Protein AF-A0A1M6DPZ2-F1 (afdb_monomer)

Solvent-accessible surface area (backbone atoms only — not comparable to full-atom values): 7449 Å² total; per-residue (Å²): 131,80,95,65,65,59,78,40,37,30,26,45,33,37,54,45,78,47,78,41,92,96,76,45,81,44,79,46,56,41,75,50,67,56,98,93,40,50,70,44,49,20,26,77,41,70,52,61,68,70,60,35,56,57,36,44,77,72,55,31,70,47,42,30,45,36,37,31,68,52,43,75,70,59,53,51,43,65,76,73,42,61,37,37,40,27,43,68,54,46,71,82,27,46,53,96,64,37,75,32,64,84,33,93,41,29,25,38,64,69,43,74,77,45,34,72,97,51,79,60,58,32,33,38,33,31,33,31,29,56,67,81,130

Foldseek 3Di:
DDPADFPKKKFKKFWDWDQDVPPGIDIAIDTDDDPNDGIFTKDWAWDDDPRCVVCVVVQFPTKTKIKGFFDPSVLVRLVPTKMKMFINPDPVQADPRRGDLQDPRIWTFPFPWDCPVPVRGMTIGMTTGGDDD

Nearest PDB structures (foldseek):
  4f07-assembly5_I  TM=3.609E-01  e=2.463E-01  Pseudomonas sp. Y2
  4f07-assembly6_K  TM=4.132E-01  e=4.774E-01  Pseudomonas sp. Y2
  7lbm-assembly1_k  TM=2.381E-01  e=1.698E+00  Homo sapiens
  8z18-assembly1_G  TM=1.866E-01  e=7.843E-01  Bacillus phage SPR

Structure (mmCIF, N/CA/C/O backbone):
data_AF-A0A1M6DPZ2-F1
#
_entry.id   AF-A0A1M6DPZ2-F1
#
loop_
_atom_site.group_PDB
_atom_site.id
_atom_site.type_symbol
_atom_site.label_atom_id
_atom_site.label_alt_id
_atom_site.label_comp_id
_atom_site.label_asym_id
_atom_site.label_entity_id
_atom_site.label_seq_id
_atom_site.pdbx_PDB_ins_code
_atom_site.Cartn_x
_atom_site.Cartn_y
_atom_site.Cartn_z
_atom_site.occupancy
_atom_site.B_iso_or_equiv
_atom_site.auth_seq_id
_atom_site.auth_comp_id
_atom_site.auth_asym_id
_atom_site.auth_atom_id
_atom_site.pdbx_PDB_model_num
ATOM 1 N N . MET A 1 1 ? 23.870 -2.136 8.520 1.00 57.03 1 MET A N 1
ATOM 2 C CA . MET A 1 1 ? 23.569 -1.543 7.198 1.00 57.03 1 MET A CA 1
ATOM 3 C C . MET A 1 1 ? 22.126 -1.882 6.861 1.00 57.03 1 MET A C 1
ATOM 5 O O . MET A 1 1 ? 21.747 -3.031 7.055 1.00 57.03 1 MET A O 1
ATOM 9 N N . LEU A 1 2 ? 21.308 -0.903 6.464 1.00 65.31 2 LEU A N 1
ATOM 10 C CA . LEU A 1 2 ? 19.913 -1.156 6.081 1.00 65.31 2 LEU A CA 1
ATOM 11 C C . LEU A 1 2 ? 19.877 -2.022 4.810 1.00 65.31 2 LEU A C 1
ATOM 13 O O . LEU A 1 2 ? 20.621 -1.762 3.868 1.00 65.31 2 LEU A O 1
ATOM 17 N N . LYS A 1 3 ? 19.032 -3.061 4.800 1.00 76.00 3 LYS A N 1
ATOM 18 C CA . LYS A 1 3 ? 18.886 -4.021 3.684 1.00 76.00 3 LYS A CA 1
ATOM 19 C C . LYS A 1 3 ? 18.091 -3.462 2.488 1.00 76.00 3 LYS A C 1
ATOM 21 O O . LYS A 1 3 ? 18.014 -4.106 1.446 1.00 76.00 3 LYS A O 1
ATOM 26 N N . PHE A 1 4 ? 17.487 -2.285 2.640 1.00 82.69 4 PHE A N 1
ATOM 27 C CA . PHE A 1 4 ? 16.719 -1.585 1.611 1.00 82.69 4 PHE A CA 1
ATOM 28 C C . PHE A 1 4 ? 16.841 -0.066 1.794 1.00 82.69 4 PHE A C 1
ATOM 30 O O . PHE A 1 4 ? 17.332 0.390 2.829 1.00 82.69 4 PHE A O 1
ATOM 37 N N . ASN A 1 5 ? 16.413 0.706 0.789 1.00 86.81 5 ASN A N 1
ATOM 38 C CA . ASN A 1 5 ? 16.518 2.167 0.775 1.00 86.81 5 ASN A CA 1
ATOM 39 C C . ASN A 1 5 ? 15.144 2.851 0.988 1.00 86.81 5 ASN A C 1
ATOM 41 O O . ASN A 1 5 ? 14.445 3.112 0.005 1.00 86.81 5 ASN A O 1
ATOM 45 N N . PRO A 1 6 ? 14.723 3.125 2.240 1.00 88.44 6 PRO A N 1
ATOM 46 C CA . PRO A 1 6 ? 13.417 3.708 2.558 1.00 88.44 6 PRO A CA 1
ATOM 47 C C . PRO A 1 6 ? 13.376 5.226 2.318 1.00 88.44 6 PRO A C 1
ATOM 49 O O . PRO A 1 6 ? 13.340 6.009 3.261 1.00 88.44 6 PRO A O 1
ATOM 52 N N . THR A 1 7 ? 13.393 5.669 1.062 1.00 93.31 7 THR A N 1
ATOM 53 C CA . THR A 1 7 ? 13.374 7.108 0.724 1.00 93.31 7 THR A CA 1
ATOM 54 C C . THR A 1 7 ? 12.007 7.625 0.302 1.00 93.31 7 THR A C 1
ATOM 56 O O . THR A 1 7 ? 11.805 8.835 0.261 1.00 93.31 7 THR A O 1
ATOM 59 N N . THR A 1 8 ? 11.067 6.740 -0.032 1.00 95.69 8 THR A N 1
ATOM 60 C CA . THR A 1 8 ? 9.755 7.143 -0.549 1.00 95.69 8 THR A CA 1
ATOM 61 C C . THR A 1 8 ? 8.752 7.225 0.600 1.00 95.69 8 THR A C 1
ATOM 63 O O . THR A 1 8 ? 8.508 6.195 1.235 1.00 95.69 8 THR A O 1
ATOM 66 N N . PRO A 1 9 ? 8.145 8.397 0.868 1.00 96.44 9 PRO A N 1
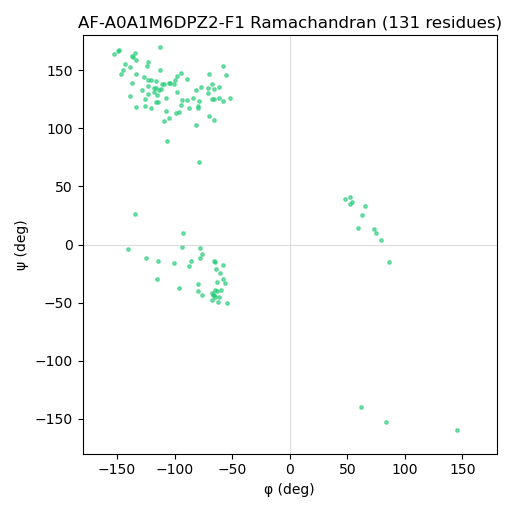ATOM 67 C CA . PRO A 1 9 ? 7.057 8.486 1.827 1.00 96.44 9 PRO A CA 1
ATOM 68 C C . PRO A 1 9 ? 5.826 7.753 1.288 1.00 96.44 9 PRO A C 1
ATOM 70 O O . PRO A 1 9 ? 5.504 7.854 0.103 1.00 96.44 9 PRO A O 1
ATOM 73 N N . ILE A 1 10 ? 5.143 7.004 2.145 1.00 96.44 10 ILE A N 1
ATOM 74 C CA . ILE A 1 10 ? 3.950 6.227 1.808 1.00 96.44 10 ILE A CA 1
ATOM 75 C C . ILE A 1 10 ? 2.886 6.384 2.894 1.00 96.44 10 ILE A C 1
ATOM 77 O O . ILE A 1 10 ? 3.192 6.339 4.084 1.00 96.44 10 ILE A O 1
ATOM 81 N N . GLU A 1 11 ? 1.628 6.524 2.486 1.00 96.75 11 GLU A N 1
ATOM 82 C CA . GLU A 1 11 ? 0.475 6.421 3.387 1.00 96.75 11 GLU A CA 1
ATOM 83 C C . GLU A 1 11 ? -0.353 5.183 3.055 1.00 96.75 11 GLU A C 1
ATOM 85 O O . GLU A 1 11 ? -0.447 4.773 1.895 1.00 96.75 11 GLU A O 1
ATOM 90 N N . PHE A 1 12 ? -1.010 4.618 4.066 1.00 96.81 12 PHE A N 1
ATOM 91 C CA . PHE A 1 12 ? -1.900 3.475 3.901 1.00 96.81 12 PHE A CA 1
ATOM 92 C C . PHE A 1 12 ? -3.332 3.857 4.257 1.00 96.81 12 PHE A C 1
ATOM 94 O O . PHE A 1 12 ? -3.590 4.449 5.303 1.00 96.81 12 PHE A O 1
ATOM 101 N N . TRP A 1 13 ? -4.272 3.455 3.410 1.00 96.50 13 TRP A N 1
ATOM 102 C CA . TRP A 1 13 ? -5.700 3.675 3.593 1.00 96.50 13 TRP A CA 1
ATOM 103 C C . TRP A 1 13 ? -6.429 2.343 3.508 1.00 96.50 13 TRP A C 1
ATOM 105 O O . TRP A 1 13 ? -6.369 1.656 2.492 1.00 96.50 13 TRP A O 1
ATOM 115 N N . SER A 1 14 ? -7.118 1.959 4.578 1.00 95.31 14 SER A N 1
ATOM 116 C CA . SER A 1 14 ? -7.870 0.705 4.631 1.00 95.31 14 SER A CA 1
ATOM 117 C C . SER A 1 14 ? -9.352 0.930 4.373 1.00 95.31 14 SER A C 1
ATOM 119 O O . SER A 1 14 ? -9.940 1.904 4.846 1.00 95.31 14 SER A O 1
ATOM 121 N N . LYS A 1 15 ? -9.957 -0.000 3.639 1.00 94.25 15 LYS A N 1
ATOM 122 C CA . LYS A 1 15 ? -11.395 -0.038 3.412 1.00 94.25 15 LYS A CA 1
ATOM 123 C C . LYS A 1 15 ? -12.094 -0.638 4.629 1.00 94.25 15 LYS A C 1
ATOM 125 O O . LYS A 1 15 ? -11.863 -1.796 4.979 1.00 94.25 15 LYS A O 1
ATOM 130 N N . GLY A 1 16 ? -12.964 0.145 5.249 1.00 90.81 16 GLY A N 1
ATOM 131 C CA . GLY A 1 16 ? -13.941 -0.301 6.229 1.00 90.81 16 GLY A CA 1
ATOM 132 C C . GLY A 1 16 ? -15.284 -0.575 5.563 1.00 90.81 16 GLY A C 1
ATOM 133 O O . GLY A 1 16 ? -15.664 0.081 4.591 1.00 90.81 16 GLY A O 1
ATOM 134 N N . THR A 1 17 ? -16.019 -1.545 6.09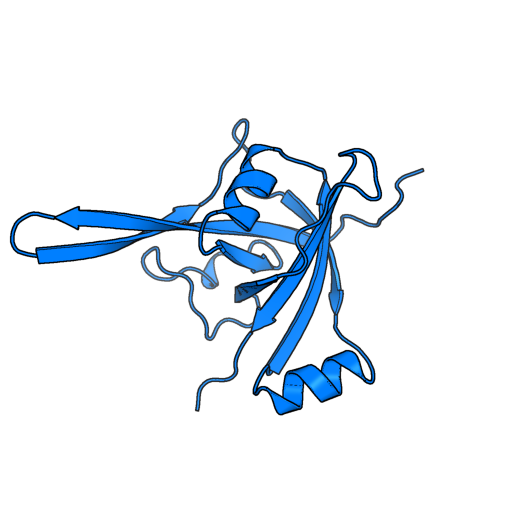4 1.00 86.94 17 THR A N 1
ATOM 135 C CA . THR A 1 17 ? -17.424 -1.743 5.739 1.00 86.94 17 THR A CA 1
ATOM 136 C C . THR A 1 17 ? -18.261 -1.740 6.998 1.00 86.94 17 THR A C 1
ATOM 138 O O . THR A 1 17 ? -18.005 -2.530 7.906 1.00 86.94 17 THR A O 1
ATOM 141 N N . THR A 1 18 ? -19.265 -0.878 7.039 1.00 84.38 18 THR A N 1
ATOM 142 C CA . THR A 1 18 ? -20.217 -0.786 8.143 1.00 84.38 18 THR A CA 1
ATOM 143 C C . THR A 1 18 ? -21.6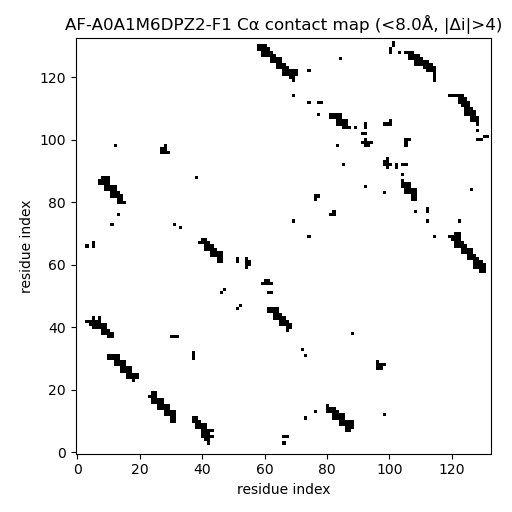19 -1.033 7.610 1.00 84.38 18 THR A C 1
ATOM 145 O O . THR A 1 18 ? -21.958 -0.632 6.498 1.00 84.38 18 THR A O 1
ATOM 148 N N . TYR A 1 19 ? -22.440 -1.742 8.380 1.00 83.81 19 TYR A N 1
ATOM 149 C CA . TYR A 1 19 ? -23.850 -1.901 8.051 1.00 83.81 19 TYR A CA 1
ATOM 150 C C . TYR A 1 19 ? -24.637 -0.758 8.683 1.00 83.81 19 TYR A C 1
ATOM 152 O O . TYR A 1 19 ? -24.576 -0.566 9.897 1.00 83.81 19 TYR A O 1
ATOM 160 N N . ILE A 1 20 ? -25.378 -0.019 7.863 1.00 83.44 20 ILE A N 1
ATOM 161 C CA . ILE A 1 20 ? -26.310 1.007 8.325 1.00 83.44 20 ILE A CA 1
ATOM 162 C C . ILE A 1 20 ? -27.726 0.451 8.118 1.00 83.44 20 ILE A C 1
ATOM 164 O O . ILE A 1 20 ? -28.118 0.217 6.966 1.00 83.44 20 ILE A O 1
ATOM 168 N N . PRO A 1 21 ? -28.505 0.214 9.193 1.00 85.12 21 PRO A N 1
ATOM 169 C CA . PRO A 1 21 ? -29.888 -0.237 9.072 1.00 85.12 21 PRO A CA 1
ATOM 170 C C . PRO A 1 21 ? -30.687 0.669 8.127 1.00 85.12 21 PRO A C 1
ATOM 172 O O . PRO A 1 21 ? -30.694 1.887 8.279 1.00 85.12 21 PRO A O 1
ATOM 175 N N . GLY A 1 22 ? -31.325 0.075 7.117 1.00 86.00 22 GLY A N 1
ATOM 176 C CA . GLY A 1 22 ? -32.098 0.798 6.099 1.00 86.00 22 GLY A CA 1
ATOM 177 C C . GLY A 1 22 ? -31.306 1.327 4.893 1.00 86.00 22 GLY A C 1
ATOM 178 O O . GLY A 1 22 ? -31.925 1.626 3.878 1.00 86.00 22 GLY A O 1
ATOM 179 N N . GLN A 1 23 ? -29.969 1.388 4.946 1.00 79.88 23 GLN A N 1
ATOM 180 C CA . GLN A 1 23 ? -29.116 1.781 3.804 1.00 79.88 23 GLN A CA 1
ATOM 181 C C . GLN A 1 23 ? -28.218 0.643 3.292 1.00 79.88 23 GLN A C 1
ATOM 183 O O . GLN A 1 23 ? -27.681 0.720 2.190 1.00 79.88 23 GLN A O 1
ATOM 188 N N . GLY A 1 24 ? -28.074 -0.436 4.066 1.00 83.06 24 GLY A N 1
ATOM 189 C CA . GLY A 1 24 ? -27.254 -1.584 3.694 1.00 83.06 24 GLY A CA 1
ATOM 190 C C . GLY A 1 24 ? -25.775 -1.385 4.027 1.00 83.06 24 GLY A C 1
ATOM 191 O O . GLY A 1 24 ? -25.418 -0.703 4.990 1.00 83.06 24 GLY A O 1
ATOM 192 N N . GLN A 1 25 ? -24.897 -2.045 3.269 1.00 82.75 25 GLN A N 1
ATOM 193 C CA . GLN A 1 25 ? -23.455 -1.997 3.506 1.00 82.75 25 GLN A CA 1
ATOM 194 C C . GLN A 1 25 ? -22.865 -0.699 2.946 1.00 82.75 25 GLN A C 1
ATOM 196 O O . GLN A 1 25 ? -22.865 -0.470 1.739 1.00 82.75 25 GLN A O 1
ATOM 201 N N . THR A 1 26 ? -22.310 0.127 3.825 1.00 85.88 26 THR A N 1
ATOM 202 C CA . THR A 1 26 ? -21.596 1.352 3.465 1.00 85.88 26 THR A CA 1
ATOM 203 C C . THR A 1 26 ? -20.094 1.105 3.510 1.00 85.88 26 THR A C 1
ATOM 205 O O . THR A 1 26 ? -19.583 0.429 4.404 1.00 85.88 26 THR A O 1
ATOM 208 N N . THR A 1 27 ? -19.379 1.632 2.518 1.00 88.50 27 THR A N 1
ATOM 209 C CA . THR A 1 27 ? -17.916 1.589 2.458 1.00 88.50 27 THR A CA 1
ATOM 210 C C . THR A 1 27 ? -17.346 2.907 2.956 1.00 88.50 27 THR A C 1
ATOM 212 O O . THR A 1 27 ? -17.734 3.964 2.468 1.00 88.50 27 THR A O 1
ATOM 215 N N . THR A 1 28 ? -16.368 2.836 3.850 1.00 91.69 28 THR A N 1
ATOM 216 C CA . THR A 1 28 ? -15.561 3.984 4.270 1.00 91.69 28 THR A CA 1
ATOM 217 C C . THR A 1 28 ? -14.084 3.689 4.044 1.00 91.69 28 THR A C 1
ATOM 219 O O . THR A 1 28 ? -13.666 2.531 4.026 1.00 91.69 28 THR A O 1
ATOM 222 N N . TRP A 1 29 ? -13.281 4.729 3.846 1.00 94.25 29 TRP A N 1
ATOM 223 C CA . TRP A 1 29 ? -11.827 4.613 3.812 1.00 94.25 29 TRP A CA 1
ATOM 224 C C . TRP A 1 29 ? -11.251 5.348 5.011 1.00 94.25 29 TRP A C 1
ATOM 226 O O . TRP A 1 29 ? -11.653 6.468 5.311 1.00 94.25 29 TRP A O 1
ATOM 236 N N . ALA A 1 30 ? -10.324 4.701 5.707 1.00 94.19 30 ALA A N 1
ATOM 237 C CA . ALA A 1 30 ? -9.668 5.267 6.874 1.00 94.19 30 ALA A CA 1
ATOM 238 C C . ALA A 1 30 ? -8.155 5.168 6.716 1.00 94.19 30 ALA A C 1
ATOM 240 O O . ALA A 1 30 ? -7.632 4.099 6.370 1.00 94.19 30 ALA A O 1
ATOM 241 N N . LYS A 1 31 ? -7.465 6.276 6.997 1.00 94.75 31 LYS A N 1
ATOM 242 C CA . LYS A 1 31 ? -6.007 6.305 7.090 1.00 94.75 31 LYS A CA 1
ATOM 243 C C . LYS A 1 31 ? -5.561 5.371 8.218 1.00 94.75 31 LYS A C 1
ATOM 245 O O . LYS A 1 31 ? -6.181 5.329 9.279 1.00 94.75 31 LYS A O 1
ATOM 250 N N . ILE A 1 32 ? -4.527 4.577 7.965 1.00 94.56 32 ILE A N 1
ATOM 251 C CA . ILE A 1 32 ? -3.927 3.704 8.972 1.00 94.56 32 ILE A CA 1
ATOM 252 C C . ILE A 1 32 ? -2.873 4.520 9.714 1.00 94.56 32 ILE A C 1
ATOM 254 O O . ILE A 1 32 ? -1.892 4.956 9.116 1.00 94.56 32 ILE A O 1
ATOM 258 N N . GLU A 1 33 ? -3.077 4.698 11.014 1.00 93.94 33 GLU A N 1
ATOM 259 C CA . GLU A 1 33 ? -2.149 5.396 11.900 1.00 93.94 33 GLU A CA 1
ATOM 260 C C . GLU A 1 33 ? -1.603 4.422 12.944 1.00 93.94 33 GLU A C 1
ATOM 262 O O . GLU A 1 33 ? -2.331 3.561 13.449 1.00 93.94 33 GLU A O 1
ATOM 267 N N . THR A 1 34 ? -0.317 4.540 13.264 1.00 92.44 34 THR A N 1
ATOM 268 C CA . THR A 1 34 ? 0.351 3.728 14.288 1.00 92.44 34 THR A CA 1
ATOM 269 C C . THR A 1 34 ? 1.274 4.614 15.104 1.00 92.44 34 THR A C 1
ATOM 271 O O . THR A 1 34 ? 2.087 5.329 14.522 1.00 92.44 34 THR A O 1
ATOM 274 N N . ASP A 1 35 ? 1.151 4.576 16.429 1.00 88.25 35 ASP A N 1
ATOM 275 C CA . ASP A 1 35 ? 1.983 5.355 17.359 1.00 88.25 35 ASP A CA 1
ATOM 276 C C . ASP A 1 35 ? 2.026 6.866 17.043 1.00 88.25 35 ASP A C 1
ATOM 278 O O . ASP A 1 35 ? 3.046 7.525 17.207 1.00 88.25 35 ASP A O 1
ATOM 282 N N . GLY A 1 36 ? 0.911 7.425 16.551 1.00 88.50 36 GLY A N 1
ATOM 283 C CA . GLY A 1 36 ? 0.806 8.840 16.166 1.00 88.50 36 GLY A CA 1
ATOM 284 C C . GLY A 1 36 ? 1.405 9.186 14.796 1.00 88.50 36 GLY A C 1
ATOM 285 O O . GLY A 1 36 ? 1.401 10.352 14.404 1.00 88.50 36 GLY A O 1
ATOM 286 N N . HIS A 1 37 ? 1.888 8.193 14.047 1.00 90.81 37 HIS A N 1
ATOM 287 C CA . HIS A 1 37 ? 2.428 8.360 12.702 1.00 90.81 37 HIS A CA 1
ATOM 288 C C . HIS A 1 37 ? 1.498 7.762 11.645 1.00 90.81 37 HIS A C 1
ATOM 290 O O . HIS A 1 37 ? 0.968 6.662 11.804 1.00 90.81 37 HIS A O 1
ATOM 296 N N . SER A 1 38 ? 1.333 8.485 10.540 1.00 91.88 38 SER A N 1
ATOM 297 C CA . SER A 1 38 ? 0.483 8.082 9.412 1.00 91.88 38 SER A CA 1
ATOM 298 C C . SER A 1 38 ? 1.220 8.048 8.067 1.00 91.88 38 SER A C 1
ATOM 300 O O . SER A 1 38 ? 0.724 7.476 7.094 1.00 91.88 38 SER A O 1
ATOM 302 N N . ILE A 1 39 ? 2.434 8.606 8.041 1.00 95.50 39 ILE A N 1
ATOM 303 C CA . ILE A 1 39 ? 3.373 8.543 6.925 1.00 95.50 39 ILE A CA 1
ATOM 304 C C . ILE A 1 39 ? 4.499 7.594 7.317 1.00 95.50 39 ILE A C 1
ATOM 306 O O . ILE A 1 39 ? 5.158 7.771 8.343 1.00 95.50 39 ILE A O 1
ATOM 310 N N . PHE A 1 40 ? 4.737 6.608 6.466 1.00 94.88 40 PHE A N 1
ATOM 311 C CA . PHE A 1 40 ? 5.822 5.646 6.588 1.00 94.88 40 PHE A CA 1
ATOM 312 C C . PHE A 1 40 ? 6.814 5.858 5.452 1.00 94.88 40 PHE A C 1
ATOM 314 O O . PHE A 1 40 ? 6.543 6.599 4.510 1.00 94.88 40 PHE A O 1
ATOM 321 N N . TYR A 1 41 ? 7.966 5.200 5.526 1.00 94.62 41 TYR A N 1
ATOM 322 C CA . TYR A 1 41 ? 8.981 5.277 4.484 1.00 94.62 41 TYR A CA 1
ATOM 323 C C . TYR A 1 41 ? 9.301 3.888 3.959 1.00 94.62 41 TYR A C 1
ATOM 325 O O . TYR A 1 41 ? 9.583 2.964 4.724 1.00 94.62 41 TYR A O 1
ATOM 333 N N . GLY A 1 42 ? 9.272 3.765 2.637 1.00 93.31 42 GLY A N 1
ATOM 334 C CA . GLY A 1 42 ? 9.538 2.524 1.939 1.00 93.31 42 GLY A CA 1
ATOM 335 C C . GLY A 1 42 ? 10.447 2.711 0.735 1.00 93.31 42 GLY A C 1
ATOM 336 O O . GLY A 1 42 ? 10.638 3.810 0.212 1.00 93.31 42 GLY A O 1
ATOM 337 N N . GLU A 1 43 ? 11.031 1.607 0.301 1.00 94.31 43 GLU A N 1
ATOM 338 C CA . GLU A 1 43 ? 11.664 1.501 -1.000 1.00 94.31 43 GLU A CA 1
ATOM 339 C C . GLU A 1 43 ? 10.590 1.175 -2.039 1.00 94.31 43 GLU A C 1
ATOM 341 O O . GLU A 1 43 ? 9.848 0.201 -1.894 1.00 94.31 43 GLU A O 1
ATOM 346 N N . TRP A 1 44 ? 10.523 1.982 -3.096 1.00 94.56 44 TRP A N 1
ATOM 347 C CA . TRP A 1 44 ? 9.564 1.823 -4.183 1.00 94.56 44 TRP A CA 1
ATOM 348 C C . TRP A 1 44 ? 10.270 1.353 -5.454 1.00 94.56 44 TRP A C 1
ATOM 350 O O . TRP A 1 44 ? 10.942 2.137 -6.126 1.00 94.56 44 TRP A O 1
ATOM 360 N N . ARG A 1 45 ? 10.105 0.081 -5.819 1.00 92.31 45 ARG A N 1
ATOM 361 C CA . ARG A 1 45 ? 10.694 -0.490 -7.037 1.00 92.31 45 ARG A CA 1
ATOM 362 C C . ARG A 1 45 ? 9.617 -0.658 -8.099 1.00 92.31 45 ARG A C 1
ATOM 364 O O . ARG A 1 45 ? 8.755 -1.522 -7.965 1.00 92.31 45 ARG A O 1
ATOM 371 N N . GLY A 1 46 ? 9.669 0.166 -9.145 1.00 89.25 46 GLY A N 1
ATOM 372 C CA . GLY A 1 46 ? 8.781 0.024 -10.302 1.00 89.25 46 GLY A CA 1
ATOM 373 C C . GLY A 1 46 ? 8.905 -1.355 -10.958 1.00 89.25 46 GLY A C 1
ATOM 374 O O . GLY A 1 46 ? 9.935 -2.025 -10.846 1.00 89.25 46 GLY A O 1
ATOM 375 N N . GLY A 1 47 ? 7.841 -1.802 -11.617 1.00 81.25 47 GLY A N 1
ATOM 376 C CA . GLY A 1 47 ? 7.882 -2.990 -12.460 1.00 81.25 47 GLY A CA 1
ATOM 377 C C . GLY A 1 47 ? 8.688 -2.726 -13.730 1.00 81.25 47 GLY A C 1
ATOM 378 O O . GLY A 1 47 ? 8.485 -1.719 -14.398 1.00 81.25 47 GLY A O 1
ATOM 379 N N . PHE A 1 48 ? 9.574 -3.655 -14.090 1.00 75.00 48 PHE A N 1
ATOM 380 C CA . PHE A 1 48 ? 10.343 -3.606 -15.336 1.00 75.00 48 PHE A CA 1
ATOM 381 C C . PHE A 1 48 ? 10.318 -4.970 -16.040 1.00 75.00 48 PHE A C 1
ATOM 383 O O . PHE A 1 48 ? 10.074 -6.004 -15.408 1.00 75.00 48 PHE A O 1
ATOM 390 N N . GLY A 1 49 ? 10.584 -4.970 -17.349 1.00 77.94 49 GLY A N 1
ATOM 391 C CA . GLY A 1 49 ? 10.715 -6.184 -18.160 1.00 77.94 49 GLY A CA 1
ATOM 392 C C . GLY A 1 49 ? 9.440 -7.030 -18.213 1.00 77.94 49 GLY A C 1
ATOM 393 O O . GLY A 1 49 ? 8.331 -6.505 -18.292 1.00 77.94 49 GLY A O 1
ATOM 394 N N . GLU A 1 50 ? 9.598 -8.352 -18.141 1.00 75.12 50 GLU A N 1
ATOM 395 C CA . GLU A 1 50 ? 8.512 -9.334 -18.282 1.00 75.12 50 GLU A CA 1
ATOM 396 C C . GLU A 1 50 ? 7.355 -9.116 -17.292 1.00 75.12 50 GLU A C 1
ATOM 398 O O . GLU A 1 50 ? 6.189 -9.318 -17.634 1.00 75.12 50 GLU A O 1
ATOM 403 N N . ARG A 1 51 ? 7.650 -8.629 -16.078 1.00 75.50 51 ARG A N 1
ATOM 404 C CA . ARG A 1 51 ? 6.627 -8.332 -15.062 1.00 75.50 51 ARG A CA 1
ATOM 405 C C . ARG A 1 51 ? 5.742 -7.157 -15.462 1.00 75.50 51 ARG A C 1
ATOM 407 O O . ARG A 1 51 ? 4.531 -7.234 -15.281 1.00 75.50 51 ARG A O 1
ATOM 414 N N . ALA A 1 52 ? 6.336 -6.104 -16.024 1.00 78.44 52 ALA A N 1
ATOM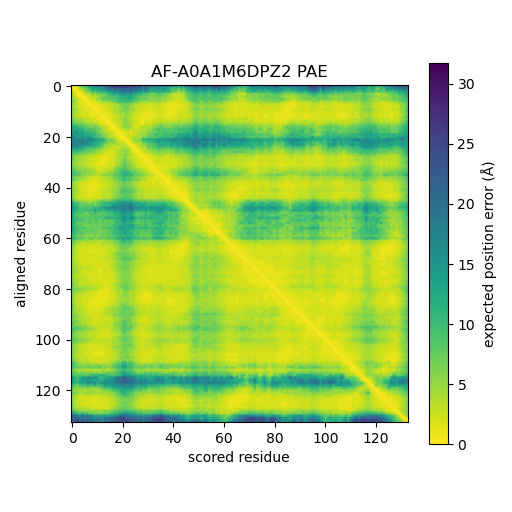 415 C CA . ALA A 1 52 ? 5.586 -4.963 -16.535 1.00 78.44 52 ALA A CA 1
ATOM 416 C C . ALA A 1 52 ? 4.729 -5.371 -17.743 1.00 78.44 52 ALA A C 1
ATOM 418 O O . ALA A 1 52 ? 3.548 -5.045 -17.781 1.00 78.44 52 ALA A O 1
ATOM 419 N N . ILE A 1 53 ? 5.284 -6.165 -18.665 1.00 77.38 53 ILE A N 1
ATOM 420 C CA . ILE A 1 53 ? 4.565 -6.676 -19.846 1.00 77.38 53 ILE A CA 1
ATOM 421 C C . ILE A 1 53 ? 3.371 -7.548 -19.427 1.00 77.38 53 ILE A C 1
ATOM 423 O O . ILE A 1 53 ? 2.257 -7.375 -19.917 1.00 77.38 53 ILE A O 1
ATOM 427 N N . SER A 1 54 ? 3.579 -8.450 -18.466 1.00 78.88 54 SER A N 1
ATOM 428 C CA . SER A 1 54 ? 2.518 -9.313 -17.935 1.00 78.88 54 SER A CA 1
ATOM 429 C C . SER A 1 54 ? 1.430 -8.513 -17.215 1.00 78.88 54 SER A C 1
ATOM 431 O O . SER A 1 54 ? 0.246 -8.817 -17.341 1.00 78.88 54 SER A O 1
ATOM 433 N N . ALA A 1 55 ? 1.811 -7.473 -16.469 1.00 79.12 55 ALA A N 1
ATOM 434 C CA . ALA A 1 55 ? 0.863 -6.581 -15.811 1.00 79.12 55 ALA A CA 1
ATOM 435 C C . ALA A 1 55 ? 0.040 -5.782 -16.840 1.00 79.12 55 ALA A C 1
ATOM 437 O O . ALA A 1 55 ? -1.185 -5.717 -16.728 1.00 79.12 55 ALA A O 1
ATOM 438 N N . GLN A 1 56 ? 0.687 -5.259 -17.885 1.00 81.69 56 GLN A N 1
ATOM 439 C CA . GLN A 1 56 ? 0.020 -4.555 -18.983 1.00 81.69 56 GLN A CA 1
ATOM 440 C C . GLN A 1 56 ? -1.000 -5.440 -19.707 1.00 81.69 56 GLN A C 1
ATOM 442 O O . GLN A 1 56 ? -2.102 -4.978 -19.998 1.00 81.69 56 GLN A O 1
ATOM 447 N N . ALA A 1 57 ? -0.701 -6.727 -19.916 1.00 79.69 57 ALA A N 1
ATOM 448 C CA . ALA A 1 57 ? -1.659 -7.680 -20.487 1.00 79.69 57 ALA A CA 1
ATOM 449 C C . ALA A 1 57 ? -2.938 -7.843 -19.634 1.00 79.69 57 ALA A C 1
ATOM 451 O O . ALA A 1 57 ? -3.995 -8.183 -20.160 1.00 79.69 57 ALA A O 1
ATOM 452 N N . LEU A 1 58 ? -2.862 -7.561 -18.329 1.00 82.75 58 LEU A N 1
ATOM 453 C CA . LEU A 1 58 ? -3.993 -7.564 -17.392 1.00 82.75 58 LEU A CA 1
ATOM 454 C C . LEU A 1 58 ? -4.662 -6.182 -17.243 1.00 82.75 58 LEU A C 1
ATOM 456 O O . LEU A 1 58 ? -5.472 -5.987 -16.334 1.00 82.75 58 LEU A O 1
ATOM 460 N N . GLY A 1 59 ? -4.310 -5.211 -18.092 1.00 81.31 59 GLY A N 1
ATOM 461 C CA . GLY A 1 59 ? -4.816 -3.836 -18.035 1.00 81.31 59 GLY A CA 1
ATOM 462 C C . GLY A 1 59 ? -4.241 -2.997 -16.888 1.00 81.31 59 GLY A C 1
ATOM 463 O O . GLY A 1 59 ? -4.778 -1.934 -16.578 1.00 81.31 59 GLY A O 1
ATOM 464 N N . VAL A 1 60 ? -3.174 -3.461 -16.229 1.00 83.12 60 VAL A N 1
ATOM 465 C CA . VAL A 1 60 ? -2.469 -2.686 -15.201 1.00 83.12 60 VAL A CA 1
ATOM 466 C C . VAL A 1 60 ? -1.555 -1.677 -15.889 1.00 83.12 60 VAL A C 1
ATOM 468 O O . VAL A 1 60 ? -0.691 -2.055 -16.677 1.00 83.12 60 VAL A O 1
ATOM 471 N N . ASN A 1 61 ? -1.733 -0.396 -15.574 1.00 82.44 61 ASN A N 1
ATOM 472 C CA . ASN A 1 61 ? -0.948 0.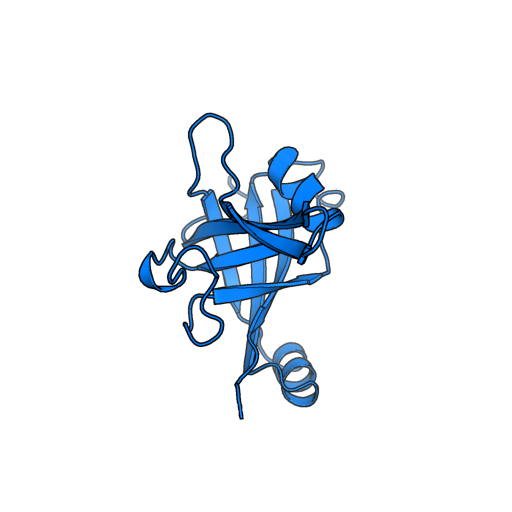688 -16.164 1.00 82.44 61 ASN A CA 1
ATOM 473 C C . ASN A 1 61 ? 0.453 0.755 -15.552 1.00 82.44 61 ASN A C 1
ATOM 475 O O . ASN A 1 61 ? 1.446 0.892 -16.259 1.00 82.44 61 ASN A O 1
ATOM 479 N N . ASP A 1 62 ? 0.518 0.628 -14.228 1.00 89.44 62 ASP A N 1
ATOM 480 C CA . ASP A 1 62 ? 1.772 0.648 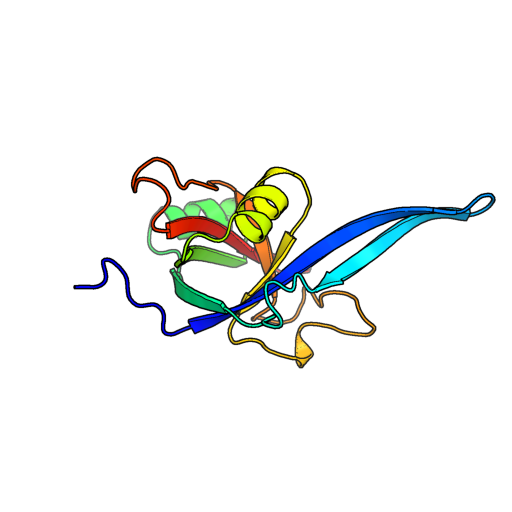-13.489 1.00 89.44 62 ASP A CA 1
ATOM 481 C C . ASP A 1 62 ? 1.684 -0.278 -12.279 1.00 89.44 62 ASP A C 1
ATOM 483 O O . ASP A 1 62 ? 0.623 -0.448 -11.666 1.00 89.44 62 ASP A O 1
ATOM 487 N N . MET A 1 63 ? 2.815 -0.878 -11.939 1.00 91.62 63 MET A N 1
ATOM 488 C CA . MET A 1 63 ? 2.960 -1.766 -10.799 1.00 91.62 63 MET A CA 1
ATOM 489 C C . MET A 1 63 ? 4.281 -1.497 -10.091 1.00 91.62 63 MET A C 1
ATOM 491 O O . MET A 1 63 ? 5.271 -1.099 -10.703 1.00 91.62 63 MET A O 1
ATOM 495 N N . ALA A 1 64 ? 4.325 -1.784 -8.797 1.00 93.25 64 ALA A N 1
ATOM 496 C CA . ALA A 1 64 ? 5.555 -1.683 -8.031 1.00 93.25 64 ALA A CA 1
ATOM 497 C C . ALA A 1 64 ? 5.641 -2.758 -6.954 1.00 93.25 64 ALA A C 1
ATOM 499 O O . ALA A 1 64 ? 4.629 -3.202 -6.412 1.00 93.25 64 ALA A O 1
ATOM 500 N N . THR A 1 65 ? 6.868 -3.154 -6.634 1.00 93.69 65 THR A N 1
ATOM 501 C CA . THR A 1 65 ? 7.194 -3.855 -5.395 1.00 93.69 65 THR A CA 1
ATOM 502 C C . THR A 1 65 ? 7.631 -2.816 -4.372 1.00 93.69 65 THR A C 1
ATOM 504 O O . THR A 1 65 ? 8.558 -2.044 -4.620 1.00 93.69 65 THR A O 1
ATOM 507 N N . VAL A 1 66 ? 6.965 -2.800 -3.224 1.00 94.44 66 VAL A N 1
ATOM 508 C CA . VAL A 1 66 ? 7.236 -1.880 -2.122 1.00 94.44 66 VAL A CA 1
ATOM 509 C C . VAL A 1 66 ? 7.808 -2.675 -0.959 1.00 94.44 66 VAL A C 1
ATOM 511 O O . VAL A 1 66 ? 7.273 -3.730 -0.611 1.00 94.44 66 VAL A O 1
ATOM 514 N N . ARG A 1 67 ? 8.886 -2.167 -0.358 1.00 93.31 67 ARG A N 1
ATOM 515 C CA . ARG A 1 67 ? 9.414 -2.662 0.919 1.00 93.31 67 ARG A CA 1
ATOM 516 C C . ARG A 1 67 ? 9.346 -1.565 1.957 1.00 93.31 67 ARG A C 1
ATOM 518 O O . ARG A 1 67 ? 9.796 -0.457 1.698 1.00 93.31 67 ARG A O 1
ATOM 525 N N . THR A 1 68 ? 8.822 -1.869 3.131 1.00 93.44 68 THR A N 1
ATOM 526 C CA . THR A 1 68 ? 8.763 -0.936 4.265 1.00 93.44 68 THR A CA 1
ATOM 527 C C . THR A 1 68 ? 9.148 -1.656 5.546 1.00 93.44 68 THR A C 1
ATOM 529 O O . THR A 1 68 ? 9.119 -2.885 5.597 1.00 93.44 68 THR A O 1
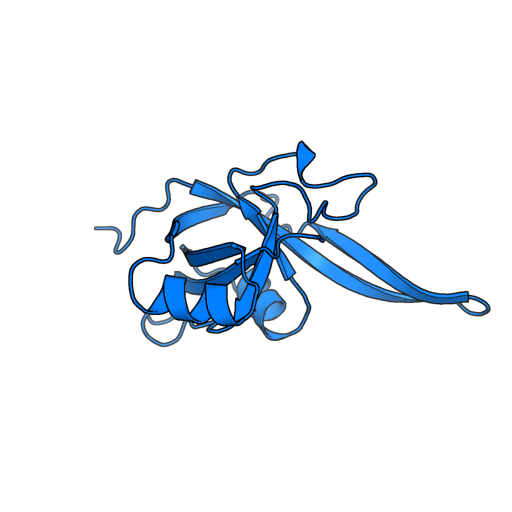ATOM 532 N N . PHE A 1 69 ? 9.492 -0.908 6.591 1.00 92.06 69 PHE A N 1
ATOM 533 C CA . PHE A 1 69 ? 9.720 -1.485 7.914 1.00 92.06 69 PHE A CA 1
ATOM 534 C C . PHE A 1 69 ? 8.512 -2.286 8.387 1.00 92.06 69 PHE A C 1
ATOM 536 O O . PHE A 1 69 ? 7.362 -1.940 8.098 1.00 92.06 69 PHE A O 1
ATOM 543 N N . TYR A 1 70 ? 8.784 -3.359 9.125 1.00 91.62 70 TYR A N 1
ATOM 544 C CA . TYR A 1 70 ? 7.714 -4.162 9.679 1.00 91.62 70 TYR A CA 1
ATOM 545 C C . TYR A 1 70 ? 6.927 -3.368 10.713 1.00 91.62 70 TYR A C 1
ATOM 547 O O . TYR A 1 70 ? 7.467 -2.850 11.687 1.00 91.62 70 TYR A O 1
ATOM 555 N N . ASN A 1 71 ? 5.622 -3.311 10.488 1.00 92.69 71 ASN A N 1
ATOM 556 C CA . ASN A 1 71 ? 4.653 -2.780 11.419 1.00 92.69 71 ASN A CA 1
ATOM 557 C C . ASN A 1 71 ? 3.494 -3.784 11.491 1.00 92.69 71 ASN A C 1
ATOM 559 O O . ASN A 1 71 ? 2.853 -4.036 10.463 1.00 92.69 71 ASN A O 1
ATOM 563 N N . PRO A 1 72 ? 3.210 -4.374 12.665 1.00 92.06 72 PRO A N 1
ATOM 564 C CA . PRO A 1 72 ? 2.227 -5.448 12.783 1.00 92.06 72 PRO A CA 1
ATOM 565 C C . PRO A 1 72 ? 0.809 -4.992 12.416 1.00 92.06 72 PRO A C 1
ATOM 567 O O . PRO A 1 72 ? 0.039 -5.777 11.862 1.00 92.06 72 PRO A O 1
ATOM 570 N N . VAL A 1 73 ? 0.456 -3.727 12.668 1.00 93.56 73 VAL A N 1
ATOM 571 C CA . VAL A 1 73 ? -0.859 -3.173 12.311 1.00 93.56 73 VAL A CA 1
ATOM 572 C C . VAL A 1 73 ? -0.997 -3.085 10.793 1.00 93.56 73 VAL A C 1
ATOM 574 O O . VAL A 1 73 ? -1.987 -3.567 10.238 1.00 93.56 73 VAL A O 1
ATOM 577 N N . ILE A 1 74 ? 0.015 -2.537 10.115 1.00 94.12 74 ILE A N 1
ATOM 578 C CA . ILE A 1 74 ? 0.038 -2.433 8.648 1.00 94.12 74 ILE A CA 1
ATOM 579 C C . ILE A 1 74 ? 0.027 -3.827 8.023 1.00 94.12 74 ILE A C 1
ATOM 581 O O . ILE A 1 74 ? -0.809 -4.104 7.165 1.00 94.12 74 ILE A O 1
ATOM 585 N N . TYR A 1 75 ? 0.900 -4.725 8.487 1.00 93.81 75 TYR A N 1
ATOM 586 C CA . TYR A 1 75 ? 0.987 -6.096 7.988 1.00 93.81 75 TYR A CA 1
ATOM 587 C C . TYR A 1 75 ? -0.362 -6.816 8.069 1.00 93.81 75 TYR A C 1
ATOM 589 O O . TYR A 1 75 ? -0.850 -7.358 7.076 1.00 93.81 75 TYR A O 1
ATOM 597 N N . ASN A 1 76 ? -1.014 -6.767 9.233 1.00 93.19 76 ASN A N 1
ATOM 598 C CA . ASN A 1 76 ? -2.313 -7.405 9.420 1.00 93.19 76 ASN A CA 1
ATOM 599 C C . ASN A 1 76 ? -3.387 -6.794 8.515 1.00 93.19 76 ASN A C 1
ATOM 601 O O . ASN A 1 76 ? -4.183 -7.532 7.934 1.00 93.19 76 ASN A O 1
ATOM 605 N N . LYS A 1 77 ? -3.404 -5.468 8.335 1.00 94.44 77 LYS A N 1
ATOM 606 C CA . LYS A 1 77 ? -4.357 -4.799 7.436 1.00 94.44 77 LYS A CA 1
ATOM 607 C C . LYS A 1 77 ? -4.147 -5.194 5.977 1.00 94.44 77 LYS A C 1
ATOM 609 O O . LYS A 1 77 ? -5.120 -5.557 5.322 1.00 94.44 77 LYS A O 1
ATOM 614 N N . LEU A 1 78 ? -2.901 -5.220 5.504 1.00 94.50 78 LEU A N 1
ATOM 615 C CA . LEU A 1 78 ? -2.559 -5.658 4.146 1.00 94.50 78 LEU A CA 1
ATOM 616 C C . LEU A 1 78 ? -3.018 -7.098 3.858 1.00 94.50 78 LEU A C 1
ATOM 618 O O . LEU A 1 78 ? -3.337 -7.416 2.717 1.00 94.50 78 LEU A O 1
ATOM 622 N N . ARG A 1 79 ? -3.085 -7.974 4.870 1.00 94.00 79 ARG A N 1
ATOM 623 C CA . ARG A 1 79 ? -3.546 -9.363 4.693 1.00 94.00 79 ARG A CA 1
ATOM 624 C C . ARG A 1 79 ? -5.054 -9.569 4.817 1.00 94.00 79 ARG A C 1
ATOM 626 O O . ARG A 1 79 ? -5.542 -10.615 4.402 1.00 94.00 79 ARG A O 1
ATOM 633 N N . THR A 1 80 ? -5.782 -8.636 5.424 1.00 92.19 80 THR A N 1
ATOM 634 C CA . THR A 1 80 ? -7.173 -8.878 5.856 1.00 92.19 80 THR A CA 1
ATOM 635 C C . THR A 1 80 ? -8.203 -8.031 5.133 1.00 92.19 80 THR A C 1
ATOM 637 O O . THR A 1 80 ? -9.344 -8.464 4.982 1.00 92.19 80 THR A O 1
ATOM 640 N N . VAL A 1 81 ? -7.835 -6.830 4.692 1.00 93.75 81 VAL A N 1
ATOM 641 C CA . VAL A 1 81 ? -8.769 -5.882 4.084 1.00 93.75 81 VAL A CA 1
ATOM 642 C C . VAL A 1 81 ? -8.186 -5.279 2.819 1.00 93.75 81 VAL A C 1
ATOM 644 O O . VAL A 1 81 ? -6.988 -5.352 2.553 1.00 93.75 81 VAL A O 1
ATOM 647 N N . GLN A 1 82 ? -9.049 -4.649 2.027 1.00 93.19 82 GLN A N 1
ATOM 648 C CA . GLN A 1 82 ? -8.587 -3.868 0.892 1.00 93.19 82 GLN A CA 1
ATOM 649 C C . GLN A 1 82 ? -7.826 -2.640 1.404 1.00 93.19 82 GLN A C 1
ATOM 651 O O . GLN A 1 82 ? -8.359 -1.859 2.194 1.00 93.19 82 GLN A O 1
ATOM 656 N N . VAL A 1 83 ? -6.588 -2.478 0.942 1.00 96.00 83 VAL A N 1
ATOM 657 C CA . VAL A 1 83 ? -5.725 -1.346 1.282 1.00 96.00 83 VAL A CA 1
ATOM 658 C C . VAL A 1 83 ? -5.298 -0.635 0.003 1.00 96.00 83 VAL A C 1
ATOM 660 O O . VAL A 1 83 ? -4.943 -1.271 -0.993 1.00 96.00 83 VAL A O 1
ATOM 663 N N . VAL A 1 84 ? -5.346 0.691 0.049 1.00 96.06 84 VAL A N 1
ATOM 664 C CA . VAL A 1 84 ? -4.766 1.596 -0.939 1.00 96.06 84 VAL A CA 1
ATOM 665 C C . VAL A 1 84 ? -3.505 2.211 -0.344 1.00 96.06 84 VAL A C 1
ATOM 667 O O . VAL A 1 84 ? -3.463 2.547 0.840 1.00 96.06 84 VAL A O 1
ATOM 670 N N . ILE A 1 85 ? -2.472 2.321 -1.168 1.00 97.12 85 ILE A N 1
ATOM 671 C CA . ILE A 1 85 ? -1.169 2.861 -0.818 1.00 97.12 85 ILE A CA 1
ATOM 672 C C . ILE A 1 85 ? -0.973 4.142 -1.621 1.00 97.12 85 ILE A C 1
ATOM 674 O O . ILE A 1 85 ? -1.035 4.122 -2.852 1.00 97.12 85 ILE A O 1
ATOM 678 N N . ILE A 1 86 ? -0.737 5.245 -0.915 1.00 96.88 86 ILE A N 1
ATOM 679 C CA . ILE A 1 86 ? -0.490 6.553 -1.514 1.00 96.88 86 ILE A CA 1
ATOM 680 C C . ILE A 1 86 ? 1.011 6.805 -1.538 1.00 96.88 86 ILE A C 1
ATOM 682 O O . ILE A 1 86 ? 1.651 6.938 -0.494 1.00 96.88 86 ILE A O 1
ATOM 686 N N . LYS A 1 87 ? 1.579 6.862 -2.739 1.00 96.25 87 LYS A N 1
ATOM 687 C CA . LYS A 1 87 ? 2.983 7.196 -2.963 1.00 96.25 87 LYS A CA 1
ATOM 688 C C . LYS A 1 87 ? 3.231 8.677 -2.663 1.00 96.25 87 LYS A C 1
ATOM 690 O O . LYS A 1 87 ? 2.378 9.525 -2.903 1.00 96.25 87 LYS A O 1
ATOM 695 N N . ASN A 1 88 ? 4.419 8.989 -2.161 1.00 96.00 88 ASN A N 1
ATOM 696 C CA . ASN A 1 88 ? 4.873 10.335 -1.808 1.00 96.00 88 ASN A CA 1
ATOM 697 C C . ASN A 1 88 ? 4.020 11.056 -0.749 1.00 96.00 88 ASN A C 1
ATOM 699 O O . ASN A 1 88 ? 4.167 12.265 -0.595 1.00 96.00 88 ASN A O 1
ATOM 703 N N . ALA A 1 89 ? 3.143 10.338 -0.036 1.00 92.88 89 ALA A N 1
ATOM 704 C CA . ALA A 1 89 ? 2.140 10.932 0.852 1.00 92.88 89 ALA A CA 1
ATOM 705 C C . ALA A 1 89 ? 1.349 12.082 0.188 1.00 92.88 89 ALA A C 1
ATOM 707 O O . ALA A 1 89 ? 1.078 13.113 0.802 1.00 92.88 89 ALA A O 1
ATOM 708 N N . ASP A 1 90 ? 1.010 11.913 -1.094 1.00 94.75 90 ASP A N 1
ATOM 709 C CA . ASP A 1 90 ? 0.287 12.912 -1.877 1.00 94.75 90 ASP A CA 1
ATOM 710 C C . ASP A 1 90 ? -1.137 13.122 -1.339 1.00 94.75 90 ASP A C 1
ATOM 712 O O . ASP A 1 90 ? -2.028 12.292 -1.528 1.00 94.75 90 ASP A O 1
ATOM 716 N N . SER A 1 91 ? -1.365 14.267 -0.696 1.00 91.38 91 SER A N 1
ATOM 717 C CA . SER A 1 91 ? -2.664 14.624 -0.121 1.00 91.38 91 SER A CA 1
ATOM 718 C C . SER A 1 91 ? -3.766 14.784 -1.169 1.00 91.38 91 SER A C 1
ATOM 720 O O . SER A 1 91 ? -4.941 14.641 -0.837 1.00 91.38 91 SER A O 1
ATOM 722 N N . THR A 1 92 ? -3.416 15.025 -2.437 1.00 93.75 92 THR A N 1
ATOM 723 C CA . THR A 1 92 ? -4.388 15.141 -3.535 1.00 93.75 92 THR A CA 1
ATOM 724 C C . THR A 1 92 ? -4.903 13.785 -4.017 1.00 93.75 92 THR A C 1
ATOM 726 O O . THR A 1 92 ? -5.892 13.727 -4.746 1.00 93.75 92 THR A O 1
ATOM 729 N N . ALA A 1 93 ? -4.278 12.681 -3.595 1.00 92.88 93 ALA A N 1
ATOM 730 C CA . ALA A 1 93 ? -4.708 11.328 -3.935 1.00 92.88 93 ALA A CA 1
ATOM 731 C C . ALA A 1 93 ? -5.920 10.852 -3.115 1.00 92.88 93 ALA A C 1
ATOM 733 O O . ALA A 1 93 ? -6.432 9.758 -3.354 1.00 92.88 93 ALA A O 1
ATOM 734 N N . ILE A 1 94 ? -6.395 11.664 -2.165 1.00 93.19 94 ILE A N 1
ATOM 735 C CA . ILE A 1 94 ? -7.608 11.428 -1.383 1.00 93.19 94 ILE A CA 1
ATOM 736 C C . ILE A 1 94 ? -8.567 12.594 -1.615 1.00 93.19 94 ILE A C 1
ATOM 738 O O . ILE A 1 94 ? -8.284 13.731 -1.245 1.00 93.19 94 ILE A O 1
ATOM 742 N N . LYS A 1 95 ? -9.732 12.308 -2.192 1.00 92.69 95 LYS A N 1
ATOM 743 C CA . LYS A 1 95 ? -10.782 13.289 -2.464 1.00 92.69 95 LYS A CA 1
ATOM 744 C C . LYS A 1 95 ? -12.025 12.936 -1.660 1.00 92.69 95 LYS A C 1
ATOM 746 O O . LYS A 1 95 ? -12.525 11.820 -1.760 1.00 92.69 95 LYS A O 1
ATOM 751 N N . ASP A 1 96 ? -12.491 13.867 -0.832 1.00 89.62 96 ASP A N 1
ATOM 752 C CA . ASP A 1 96 ? -13.673 13.685 0.026 1.00 89.62 96 ASP A CA 1
ATOM 753 C C . ASP A 1 96 ? -13.591 12.425 0.918 1.00 89.62 96 ASP A C 1
ATOM 755 O O . ASP A 1 96 ? -14.573 11.721 1.142 1.00 89.62 96 ASP A O 1
ATOM 759 N N . GLY A 1 97 ? -12.385 12.104 1.405 1.00 88.19 97 GLY A N 1
ATOM 760 C CA . GLY A 1 97 ? -12.127 10.910 2.220 1.00 88.19 97 GLY A CA 1
ATOM 761 C C . GLY A 1 97 ? -12.099 9.593 1.435 1.00 88.19 97 GLY A C 1
ATOM 762 O O . GLY A 1 97 ? -12.071 8.525 2.041 1.00 88.19 97 GLY A O 1
ATOM 763 N N . ILE A 1 98 ? -12.096 9.646 0.101 1.00 91.69 98 ILE A N 1
ATOM 764 C CA . ILE A 1 98 ? -12.064 8.484 -0.792 1.00 91.69 98 ILE A CA 1
ATOM 765 C C . ILE A 1 98 ? -10.785 8.538 -1.638 1.00 91.69 98 ILE A C 1
ATOM 767 O O . ILE A 1 98 ? -10.471 9.587 -2.200 1.00 91.69 98 ILE A O 1
ATOM 771 N N . PRO A 1 99 ? -10.042 7.429 -1.789 1.00 93.06 99 PRO A N 1
ATOM 772 C CA . PRO A 1 99 ? -8.894 7.407 -2.680 1.00 93.06 99 PRO A CA 1
ATOM 773 C C . PRO A 1 99 ? -9.267 7.679 -4.142 1.00 93.06 99 PRO A C 1
ATOM 775 O O . PRO A 1 99 ? -10.110 6.986 -4.723 1.00 93.06 99 PRO A O 1
ATOM 778 N N . ASP A 1 100 ? -8.608 8.665 -4.749 1.00 92.94 100 ASP A N 1
ATOM 779 C CA . ASP A 1 100 ? -8.755 8.998 -6.161 1.00 92.94 100 ASP A CA 1
ATOM 780 C C . ASP A 1 100 ? -7.897 8.060 -7.007 1.00 92.94 100 ASP A C 1
ATOM 782 O O . ASP A 1 100 ? -6.682 8.213 -7.118 1.00 92.94 100 ASP A O 1
ATOM 786 N N . LYS A 1 101 ? -8.544 7.079 -7.635 1.00 88.31 101 LYS A N 1
ATOM 787 C CA . LYS A 1 101 ? -7.875 6.084 -8.484 1.00 88.31 101 LYS A CA 1
ATOM 788 C C . LYS A 1 101 ? -7.247 6.672 -9.750 1.00 88.31 1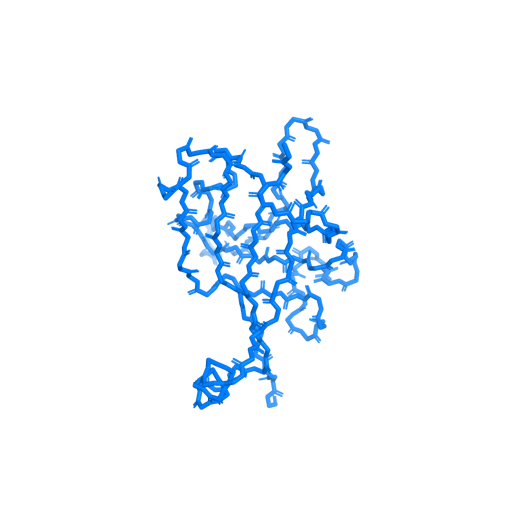01 LYS A C 1
ATOM 790 O O . LYS A 1 101 ? -6.479 5.974 -10.403 1.00 88.31 101 LYS A O 1
ATOM 795 N N . ASN A 1 102 ? -7.588 7.908 -10.119 1.00 88.38 102 ASN A N 1
ATOM 796 C CA . ASN A 1 102 ? -6.987 8.577 -11.272 1.00 88.38 102 ASN A CA 1
ATOM 797 C C . ASN A 1 102 ? -5.678 9.285 -10.907 1.00 88.38 102 ASN A C 1
ATOM 799 O O . ASN A 1 102 ? -4.917 9.658 -11.799 1.00 88.38 102 ASN A O 1
ATOM 803 N N . ASN A 1 103 ? -5.397 9.467 -9.614 1.00 91.75 103 ASN A N 1
ATOM 804 C CA . ASN A 1 103 ? -4.152 10.070 -9.178 1.00 91.75 103 ASN A CA 1
ATOM 805 C C . ASN A 1 103 ? -2.982 9.082 -9.419 1.00 91.75 103 ASN A C 1
ATOM 807 O O . ASN A 1 103 ? -3.058 7.922 -9.003 1.00 91.75 103 ASN A O 1
ATOM 811 N N . PRO A 1 104 ? -1.874 9.511 -10.057 1.00 91.88 104 PRO A N 1
ATOM 812 C CA . PRO A 1 104 ? -0.728 8.645 -10.367 1.00 91.88 104 PRO A CA 1
ATOM 813 C C . PRO A 1 104 ? 0.016 8.111 -9.130 1.00 91.88 104 PRO A C 1
ATOM 815 O O . PRO A 1 104 ? 0.807 7.172 -9.243 1.00 91.88 104 PRO A O 1
ATOM 818 N N . ASN A 1 105 ? -0.226 8.696 -7.958 1.00 94.62 105 ASN A N 1
ATOM 819 C CA . ASN A 1 105 ? 0.296 8.272 -6.667 1.00 94.62 105 ASN A CA 1
ATOM 820 C C . ASN A 1 105 ? -0.660 7.337 -5.905 1.00 94.62 105 ASN A C 1
ATOM 822 O O . ASN A 1 105 ? -0.291 6.861 -4.835 1.00 94.62 105 ASN A O 1
ATOM 826 N N . CYS A 1 106 ? -1.852 7.036 -6.427 1.00 94.62 106 CYS A N 1
ATOM 827 C CA . CYS A 1 106 ? -2.826 6.152 -5.788 1.00 94.62 106 CYS A CA 1
ATOM 828 C C . CYS A 1 106 ? -2.712 4.718 -6.327 1.00 94.62 106 CYS A C 1
ATOM 830 O O . CYS A 1 106 ? -2.991 4.460 -7.499 1.00 94.62 106 CYS A O 1
ATOM 832 N N . TYR A 1 107 ? -2.313 3.771 -5.472 1.00 95.69 107 TYR A N 1
ATOM 833 C CA . TYR A 1 107 ? -2.133 2.369 -5.856 1.00 95.69 107 TYR A CA 1
ATOM 834 C C . TYR A 1 107 ? -2.978 1.432 -4.999 1.00 95.69 107 TYR A C 1
ATOM 836 O O . TYR A 1 107 ? -3.072 1.574 -3.785 1.00 95.69 107 TYR A O 1
ATOM 844 N N . GLU A 1 108 ? -3.540 0.402 -5.617 1.00 94.88 108 GLU A N 1
ATOM 845 C CA . GLU A 1 108 ? -4.213 -0.684 -4.913 1.00 94.88 108 GLU A CA 1
ATOM 846 C C . GLU A 1 108 ? -3.216 -1.790 -4.565 1.00 94.88 108 GLU A C 1
ATOM 848 O O . GLU A 1 108 ? -2.338 -2.131 -5.366 1.00 94.88 108 GLU A O 1
ATOM 853 N N . LEU A 1 109 ? -3.381 -2.401 -3.390 1.00 95.00 109 LEU A N 1
ATOM 854 C CA . LEU A 1 109 ? -2.674 -3.633 -3.064 1.00 95.00 109 LEU A CA 1
ATOM 855 C C . LEU A 1 109 ? -3.013 -4.712 -4.103 1.00 95.00 109 LEU A C 1
ATOM 857 O O . LEU A 1 109 ? -4.177 -5.054 -4.312 1.00 95.00 109 LEU A O 1
ATOM 861 N N . TRP A 1 110 ? -1.983 -5.262 -4.741 1.00 91.19 110 TRP A N 1
ATOM 862 C CA . TRP A 1 110 ? -2.122 -6.345 -5.708 1.00 91.19 110 TRP A CA 1
ATOM 863 C C . TRP A 1 110 ? -1.888 -7.715 -5.065 1.00 91.19 110 TRP A C 1
ATOM 865 O O . TRP A 1 110 ? -2.576 -8.676 -5.401 1.00 91.19 110 TRP A O 1
ATOM 875 N N . GLY A 1 111 ? -0.945 -7.811 -4.125 1.00 90.06 111 GLY A N 1
ATOM 876 C CA . GLY A 1 111 ? -0.691 -9.035 -3.366 1.00 90.06 111 GLY A CA 1
ATOM 877 C C . GLY A 1 111 ? 0.781 -9.238 -3.029 1.00 90.06 111 GLY A C 1
ATOM 878 O O . GLY A 1 111 ? 1.566 -8.293 -3.036 1.00 90.06 111 GLY A O 1
ATOM 879 N N . GLY A 1 112 ? 1.152 -10.486 -2.733 1.00 86.62 112 GLY A N 1
ATOM 880 C CA . GLY A 1 112 ? 2.529 -10.847 -2.383 1.00 86.62 112 GLY A CA 1
ATOM 881 C C . GLY A 1 112 ? 3.001 -10.230 -1.067 1.00 86.62 112 GLY A C 1
ATOM 882 O O . GLY A 1 112 ? 4.163 -9.860 -0.977 1.00 86.62 112 GLY A O 1
ATOM 883 N N . VAL A 1 113 ? 2.091 -10.068 -0.100 1.00 91.12 113 VAL A N 1
ATOM 884 C CA . VAL A 1 113 ? 2.415 -9.556 1.237 1.00 91.12 113 VAL A CA 1
ATOM 885 C C . VAL A 1 113 ? 3.231 -10.613 1.978 1.00 91.12 113 VAL A C 1
ATOM 887 O O . VAL A 1 113 ? 2.686 -11.655 2.342 1.00 91.12 113 VAL A O 1
ATOM 890 N N . ASP A 1 114 ? 4.512 -10.339 2.200 1.00 88.75 114 ASP A N 1
ATOM 891 C CA . ASP A 1 114 ? 5.441 -11.217 2.913 1.00 88.75 114 ASP A CA 1
ATOM 892 C C . ASP A 1 114 ? 6.266 -10.437 3.950 1.00 88.75 114 ASP A C 1
ATOM 894 O O . ASP A 1 114 ? 6.590 -9.264 3.771 1.00 88.75 114 ASP A O 1
ATOM 898 N N . ASN A 1 115 ? 6.582 -11.110 5.049 1.00 80.62 115 ASN A N 1
ATOM 899 C CA . ASN A 1 115 ? 7.452 -10.673 6.146 1.00 80.62 115 ASN A CA 1
ATOM 900 C C . ASN A 1 115 ? 8.341 -11.819 6.678 1.00 80.62 115 ASN A C 1
ATOM 902 O O . ASN A 1 115 ? 9.135 -11.599 7.595 1.00 80.62 115 ASN A O 1
ATOM 906 N N . VAL A 1 116 ? 8.174 -13.044 6.156 1.00 63.56 116 VAL A N 1
ATOM 907 C CA . VAL A 1 116 ? 8.764 -14.282 6.693 1.00 63.56 116 VAL A CA 1
ATOM 908 C C . VAL A 1 116 ? 10.215 -14.427 6.268 1.00 63.56 116 VAL A C 1
ATOM 910 O O . VAL A 1 116 ? 11.054 -14.796 7.086 1.00 63.56 116 VAL A O 1
ATOM 913 N N . SER A 1 117 ? 10.520 -14.071 5.020 1.00 65.56 117 SER A N 1
ATOM 914 C CA . SER A 1 117 ? 11.870 -14.149 4.448 1.00 65.56 117 SER A CA 1
ATOM 915 C C . SER A 1 117 ? 12.913 -13.340 5.235 1.00 65.56 117 SER A C 1
ATOM 917 O O . SER A 1 117 ? 14.110 -13.578 5.103 1.00 65.56 117 SER A O 1
ATOM 919 N N . ASP A 1 118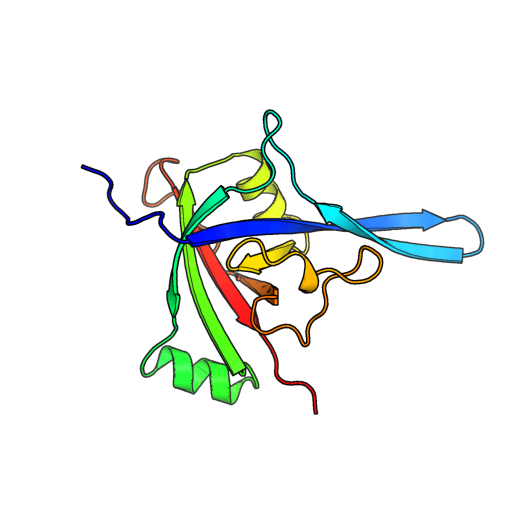 ? 12.459 -12.409 6.079 1.00 65.56 118 ASP A N 1
ATOM 920 C CA . ASP A 1 118 ? 13.298 -11.449 6.788 1.00 65.56 118 ASP A CA 1
ATOM 921 C C . ASP A 1 118 ? 12.958 -11.297 8.269 1.00 65.56 118 ASP A C 1
ATOM 923 O O . ASP A 1 118 ? 13.221 -10.249 8.856 1.00 65.56 118 ASP A O 1
ATOM 927 N N . GLU A 1 119 ? 12.388 -12.339 8.881 1.00 80.31 119 GLU A N 1
ATOM 928 C CA . GLU A 1 119 ? 12.206 -12.436 10.339 1.00 80.31 119 GLU A CA 1
ATOM 929 C C . GLU A 1 119 ? 11.501 -11.209 10.957 1.00 80.31 119 GLU A C 1
ATOM 931 O O . GLU A 1 119 ? 11.872 -10.731 12.028 1.00 80.31 119 GLU A O 1
ATOM 936 N N . ASN A 1 120 ? 10.473 -10.673 10.287 1.00 81.25 120 ASN A N 1
ATOM 937 C CA . ASN A 1 120 ? 9.760 -9.458 10.708 1.00 81.25 120 ASN A CA 1
ATOM 938 C C . ASN A 1 120 ? 10.618 -8.177 10.749 1.00 81.25 120 ASN A C 1
ATOM 940 O O . ASN A 1 120 ? 10.286 -7.249 11.483 1.00 81.25 120 ASN A O 1
ATOM 944 N N . GLN A 1 121 ? 11.700 -8.076 9.974 1.00 84.44 121 GLN A N 1
ATOM 945 C CA . GLN A 1 121 ? 12.449 -6.815 9.847 1.00 84.44 121 GLN A CA 1
ATOM 946 C C . GLN A 1 121 ? 11.777 -5.838 8.871 1.00 84.44 121 GLN A C 1
ATOM 948 O O . GLN A 1 121 ? 11.807 -4.621 9.069 1.00 84.44 121 GLN A O 1
ATOM 953 N N . TYR A 1 122 ? 11.149 -6.357 7.818 1.00 88.62 122 TYR A N 1
ATOM 954 C CA . TYR A 1 122 ? 10.425 -5.572 6.823 1.00 88.62 122 TYR A CA 1
ATOM 955 C C . TYR A 1 122 ? 9.258 -6.353 6.229 1.00 88.62 122 TYR A C 1
ATOM 957 O O . TYR A 1 122 ? 9.128 -7.560 6.420 1.00 88.62 122 TYR A O 1
ATOM 965 N N . ILE A 1 123 ? 8.390 -5.625 5.535 1.00 92.38 123 ILE A N 1
ATOM 966 C CA . ILE A 1 123 ? 7.269 -6.163 4.773 1.00 92.38 123 ILE A CA 1
ATOM 967 C C . ILE A 1 123 ? 7.535 -5.847 3.306 1.00 92.38 123 ILE A C 1
ATOM 969 O O . ILE A 1 123 ? 7.787 -4.688 2.966 1.00 92.38 123 ILE A O 1
ATOM 973 N N . GLU A 1 124 ? 7.452 -6.858 2.447 1.00 93.38 124 GLU A N 1
ATOM 974 C CA . GLU A 1 124 ? 7.388 -6.694 0.997 1.00 93.38 124 GLU A CA 1
ATOM 975 C C . GLU A 1 124 ? 5.949 -6.919 0.529 1.00 93.38 124 GLU A C 1
ATOM 977 O O . GLU A 1 124 ? 5.257 -7.813 1.010 1.00 93.38 124 GLU A O 1
ATOM 982 N N . PHE A 1 125 ? 5.481 -6.096 -0.403 1.00 94.75 125 PHE A N 1
ATOM 983 C CA . PHE A 1 125 ? 4.197 -6.292 -1.068 1.00 94.75 125 PHE A CA 1
ATOM 984 C C . PHE A 1 125 ? 4.210 -5.665 -2.460 1.00 94.75 125 PHE A C 1
ATOM 986 O O . PHE A 1 125 ? 5.077 -4.859 -2.804 1.00 94.75 125 PHE A O 1
ATOM 993 N N . ARG A 1 126 ? 3.241 -6.044 -3.292 1.00 94.50 126 ARG A N 1
ATOM 994 C CA . ARG A 1 126 ? 3.079 -5.523 -4.650 1.00 94.50 126 ARG A CA 1
ATOM 995 C C . ARG A 1 126 ? 1.837 -4.668 -4.744 1.00 94.50 126 ARG A C 1
ATOM 997 O O . ARG A 1 126 ? 0.777 -5.044 -4.245 1.00 94.50 126 ARG A O 1
ATOM 1004 N N . VAL A 1 127 ? 1.962 -3.553 -5.441 1.00 95.00 127 VAL A N 1
ATOM 1005 C CA . VAL A 1 127 ? 0.883 -2.601 -5.687 1.00 95.00 127 VAL A CA 1
ATOM 1006 C C . VAL A 1 127 ? 0.688 -2.399 -7.184 1.00 95.00 127 VAL A C 1
ATOM 1008 O O . VAL A 1 127 ? 1.603 -2.647 -7.973 1.00 95.00 127 VAL A O 1
ATOM 1011 N N . ARG A 1 128 ? -0.508 -1.967 -7.578 1.00 93.31 128 ARG A N 1
ATOM 1012 C CA . ARG A 1 128 ? -0.876 -1.710 -8.973 1.00 93.31 128 ARG A CA 1
ATOM 1013 C C . ARG A 1 128 ? -1.788 -0.496 -9.097 1.00 93.31 128 ARG A C 1
ATOM 1015 O O . ARG A 1 128 ? -2.543 -0.203 -8.173 1.00 93.31 128 ARG A O 1
ATOM 1022 N N . ARG A 1 129 ? -1.787 0.144 -10.262 1.00 90.31 129 ARG A N 1
ATOM 1023 C CA . ARG A 1 129 ? -2.831 1.092 -10.672 1.00 90.31 129 ARG A CA 1
ATOM 1024 C C . ARG A 1 129 ? -3.393 0.704 -12.033 1.00 90.31 129 ARG A C 1
ATOM 1026 O O . ARG A 1 129 ? -2.672 0.216 -12.903 1.00 90.31 129 ARG A O 1
ATOM 1033 N N . TYR A 1 130 ? -4.688 0.919 -12.202 1.00 78.56 130 TYR A N 1
ATOM 1034 C CA . TYR A 1 130 ? -5.391 0.695 -13.459 1.00 78.56 130 TYR A CA 1
ATOM 1035 C C . TYR A 1 130 ? -5.540 2.012 -14.210 1.00 78.56 130 TYR A C 1
ATOM 1037 O O . TYR A 1 130 ? -5.755 3.052 -13.591 1.00 78.56 130 TYR A O 1
ATOM 1045 N N . GLU A 1 131 ? -5.465 1.962 -15.536 1.00 64.19 131 GLU A N 1
ATOM 1046 C CA . GLU A 1 131 ? -5.954 3.061 -16.364 1.00 64.19 131 GLU A CA 1
ATOM 1047 C C . GLU A 1 131 ? -7.483 2.967 -16.413 1.00 64.19 131 GLU A C 1
ATOM 1049 O O . GLU A 1 131 ? -8.037 1.874 -16.573 1.00 64.19 131 GLU A O 1
ATOM 1054 N N . ARG A 1 132 ? -8.189 4.088 -16.252 1.00 58.84 132 ARG A N 1
ATOM 1055 C CA . ARG A 1 132 ? -9.603 4.115 -16.633 1.00 58.84 132 ARG A CA 1
ATOM 1056 C C . ARG A 1 132 ? -9.703 4.334 -18.140 1.00 58.84 132 ARG A C 1
ATOM 1058 O O . ARG A 1 132 ? -9.037 5.213 -18.677 1.00 58.84 132 ARG A O 1
ATOM 1065 N N . LYS A 1 133 ? -10.551 3.520 -18.776 1.00 44.22 133 LYS A N 1
ATOM 1066 C CA . LYS A 1 133 ? -11.237 3.883 -20.021 1.00 44.22 133 LYS A CA 1
ATOM 1067 C C . LYS A 1 133 ? -12.194 5.041 -19.770 1.00 44.22 133 LYS A C 1
ATOM 1069 O O . LYS A 1 133 ? -12.762 5.081 -18.651 1.00 44.22 133 LYS A O 1
#

Sequence (133 aa):
MLKFNPTTPIEFWSKGTTYIPGQGQTTTWAKIETDGHSIFYGEWRGGFGERAISAQALGVNDMATVRTFYNPVIYNKLRTVQVVIIKNADSTAIKDGIPDKNNPNCYELWGGVDNVSDENQYIEFRVRRYERK

Organism: NCBI:txid1121919

Secondary structure (DSSP, 8-state):
--SS---EEEEEEEEEEEEETTTEEEEEEEE--BTTB-EEEEEEEE--THHHHHHHHTTEEEEEEEEEE--HHHHHHHHHS-EEEEETT-GGGEETTEE-TTSTTEEEEEEEEE-TTTTTSEEEEEEEEEPP-

Radius of gyration: 15.28 Å; Cα contacts (8 Å, |Δi|>4): 274; chains: 1; bounding box: 56×29×38 Å

pLDDT: mean 88.15, std 9.15, range [44.22, 97.12]

Mean predicted aligned error: 5.53 Å